Protein AF-S9QVI1-F1 (afdb_monomer)

Mean predicted aligned error: 8.98 Å

Solvent-accessible surface area (backbone atoms only — not comparable to full-atom values): 8910 Å² total; per-residue (Å²): 138,88,84,84,90,80,91,79,81,85,82,78,82,82,75,71,79,77,75,75,72,76,82,78,54,57,78,41,83,41,67,63,40,78,37,83,67,80,84,70,48,71,49,82,66,43,81,79,41,72,49,72,62,84,56,32,39,39,33,35,34,37,34,71,12,82,80,53,85,64,50,74,44,40,35,28,55,82,58,68,48,99,56,87,64,29,34,34,63,33,38,75,29,24,40,48,86,84,41,82,39,82,44,81,45,58,40,36,41,38,29,57,41,54,70,58,52,52,52,48,30,66,75,69,72,46,91,65,54,54,38,39,40,34,39,76,92,50,89,60,66,46,81,48,67,84

Organism: Cystobacter fuscus (strain ATCC 25194 / DSM 2262 / NBRC 100088 / M29) (NCBI:txid1242864)

Radius of gyration: 24.73 Å; Cα contacts (8 Å, |Δi|>4): 280; chains: 1; bounding box: 33×88×66 Å

Secondary structure (DSSP, 8-state):
--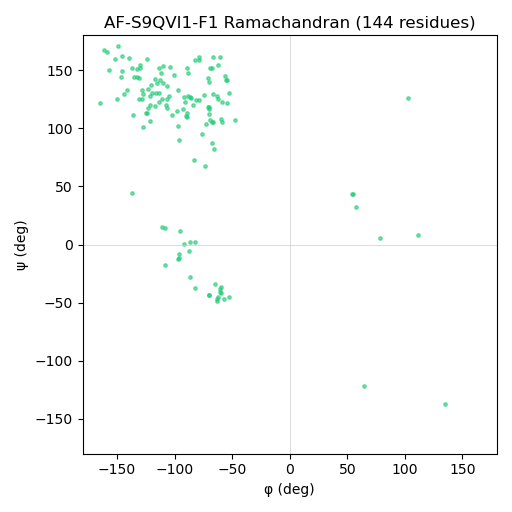-----------------PPP--PPEEEEPEEE-SS--S-B---EEEEEEEETTEEEEEEEEEE-SS--EEEEEE-S--BSSSSEEEEEEEEEE-TT----EEEEEEEEEE-HHHHHHHHHHHT-S--EEEEEETTSS-EEEEE-

Sequence (146 aa):
MSRLIVFAVVLMCLGGCGVQPPDRRPERVVSLTIEQTPTGARDSVSIEGVSISGDELVLDLSHGGGCAEHTFGLSWDGSFAESNPVQARLILLHESYDDMCLALLHEELHVDLTPMKESWREQYRREHGIIELRFADSTATARYEF

Nearest PDB structures (foldseek):
  3qwn-assembly16_G  TM=6.279E-01  e=2.600E-05  Bacteroides caccae ATCC 43185
  3qwn-assembly10_J  TM=6.224E-01  e=3.109E-05  Bacteroides caccae ATCC 43185
  7qfa-assembly1_A  TM=5.775E-01  e=2.427E+00  Homo sapiens
  7qfa-assembly2_B  TM=5.880E-01  e=3.909E+00  Homo sapiens
  4eib-assembly1_B  TM=3.707E-01  e=3.683E+00  Rhizopus arrhizus

Structure (mmCIF, N/CA/C/O backbone):
data_AF-S9QVI1-F1
#
_entry.id   AF-S9QVI1-F1
#
loop_
_atom_site.group_PDB
_atom_site.id
_atom_site.type_symbol
_atom_site.label_atom_id
_atom_site.label_alt_id
_atom_site.label_comp_id
_atom_site.label_asym_id
_atom_site.label_entity_id
_atom_site.label_seq_id
_atom_site.pdbx_PDB_ins_code
_atom_site.Cartn_x
_atom_site.Cartn_y
_atom_site.Cartn_z
_atom_site.occupancy
_atom_site.B_iso_or_equiv
_atom_site.auth_seq_id
_atom_site.auth_comp_id
_atom_site.auth_asym_id
_atom_site.auth_atom_id
_atom_site.pdbx_PDB_model_num
ATOM 1 N N . MET A 1 1 ? -5.381 -75.891 -42.318 1.00 47.12 1 MET A N 1
ATOM 2 C CA . MET A 1 1 ? -4.045 -75.273 -42.463 1.00 47.12 1 MET A CA 1
ATOM 3 C C . MET A 1 1 ? -4.225 -73.799 -42.781 1.00 47.12 1 MET A C 1
ATOM 5 O O . MET A 1 1 ? -5.129 -73.472 -43.531 1.00 47.12 1 MET A O 1
ATOM 9 N N . SER A 1 2 ? -3.323 -72.974 -42.254 1.00 43.56 2 SER A N 1
ATOM 10 C CA . SER A 1 2 ? -3.109 -71.548 -42.533 1.00 43.56 2 SER A CA 1
ATOM 11 C C . SER A 1 2 ? -3.633 -70.548 -41.498 1.00 43.56 2 SER A C 1
ATOM 13 O O . SER A 1 2 ? -4.777 -70.571 -41.063 1.00 43.56 2 SER A O 1
ATOM 15 N N . ARG A 1 3 ? -2.672 -69.721 -41.094 1.00 55.34 3 ARG A N 1
ATOM 16 C CA . ARG A 1 3 ? -2.621 -68.718 -40.033 1.00 55.34 3 ARG A CA 1
ATOM 17 C C . ARG A 1 3 ? -3.256 -67.410 -40.510 1.00 55.34 3 ARG A C 1
ATOM 19 O O . ARG A 1 3 ? -3.162 -67.130 -41.698 1.00 55.34 3 ARG A O 1
ATOM 26 N N . LEU A 1 4 ? -3.691 -66.550 -39.587 1.00 48.19 4 LEU A N 1
ATOM 27 C CA . LEU A 1 4 ? -3.225 -65.156 -39.566 1.00 48.19 4 LEU A CA 1
ATOM 28 C C . LEU A 1 4 ? -3.565 -64.484 -38.227 1.00 48.19 4 LEU A C 1
ATOM 30 O O . LEU A 1 4 ? -4.721 -64.410 -37.825 1.00 48.19 4 LEU A O 1
ATOM 34 N N . ILE A 1 5 ? -2.524 -64.011 -37.548 1.00 58.16 5 ILE A N 1
ATOM 35 C CA . ILE A 1 5 ? -2.584 -63.111 -36.396 1.00 58.16 5 ILE A CA 1
ATOM 36 C C . ILE A 1 5 ? -2.619 -61.693 -36.971 1.00 58.16 5 ILE A C 1
ATOM 38 O O . ILE A 1 5 ? -1.741 -61.350 -37.760 1.00 58.16 5 ILE A O 1
ATOM 42 N N . VAL A 1 6 ? -3.593 -60.874 -36.573 1.00 52.66 6 VAL A N 1
ATOM 43 C CA . VAL A 1 6 ? -3.594 -59.430 -36.849 1.00 52.66 6 VAL A CA 1
ATOM 44 C C . VAL A 1 6 ? -3.647 -58.697 -35.514 1.00 52.66 6 VAL A C 1
ATOM 46 O O . VAL A 1 6 ? -4.665 -58.686 -34.830 1.00 52.66 6 VAL A O 1
ATOM 49 N N . PHE A 1 7 ? -2.505 -58.120 -35.143 1.00 52.44 7 PHE A N 1
ATOM 50 C CA . PHE A 1 7 ? -2.389 -57.092 -34.116 1.00 52.44 7 PHE A CA 1
ATOM 51 C C . PHE A 1 7 ? -3.026 -55.809 -34.659 1.00 52.44 7 PHE A C 1
ATOM 53 O O . PHE A 1 7 ? -2.531 -55.250 -35.636 1.00 52.44 7 PHE A O 1
ATOM 60 N N . ALA A 1 8 ? -4.102 -55.337 -34.032 1.00 54.97 8 ALA A N 1
ATOM 61 C CA . ALA A 1 8 ? -4.624 -53.996 -34.260 1.00 54.97 8 ALA A CA 1
ATOM 62 C C . ALA A 1 8 ? -4.294 -53.133 -33.039 1.00 54.97 8 ALA A C 1
ATOM 64 O O . ALA A 1 8 ? -4.675 -53.430 -31.908 1.00 54.97 8 ALA A O 1
ATOM 65 N N . VAL A 1 9 ? -3.495 -52.109 -33.313 1.00 54.78 9 VAL A N 1
ATOM 66 C CA . VAL A 1 9 ? -2.869 -51.171 -32.387 1.00 54.78 9 VAL A CA 1
ATOM 67 C C . VAL A 1 9 ? -3.922 -50.297 -31.705 1.00 54.78 9 VAL A C 1
ATOM 69 O O . VAL A 1 9 ? -4.756 -49.679 -32.360 1.00 54.78 9 VAL A O 1
ATOM 72 N N . VAL A 1 10 ? -3.839 -50.223 -30.376 1.00 55.59 10 VAL A N 1
ATOM 73 C CA . VAL A 1 10 ? -4.520 -49.228 -29.543 1.00 55.59 10 VAL A CA 1
ATOM 74 C C . VAL A 1 10 ? -3.876 -47.868 -29.816 1.00 55.59 10 VAL A C 1
ATOM 76 O O . VAL A 1 10 ? -2.746 -47.627 -29.397 1.00 55.59 10 VAL A O 1
ATOM 79 N N . LEU A 1 11 ? -4.577 -46.982 -30.526 1.00 55.88 11 LEU A N 1
ATOM 80 C CA . LEU A 1 11 ? -4.185 -45.579 -30.668 1.00 55.88 11 LEU A CA 1
ATOM 81 C C . LEU A 1 11 ? -4.958 -44.753 -29.634 1.00 55.88 11 LEU A C 1
ATOM 83 O O . LEU A 1 11 ? -6.079 -44.303 -29.861 1.00 55.88 11 LEU A O 1
ATOM 87 N N . MET A 1 12 ? -4.355 -44.625 -28.455 1.00 53.38 12 MET A N 1
ATOM 88 C CA . MET A 1 12 ? -4.809 -43.772 -27.363 1.00 53.38 12 MET A CA 1
ATOM 89 C C . MET A 1 12 ? -4.532 -42.313 -27.753 1.00 53.38 12 MET A C 1
ATOM 91 O O . MET A 1 12 ? -3.387 -41.868 -27.732 1.00 53.38 12 MET A O 1
ATOM 95 N N . CYS A 1 13 ? -5.568 -41.572 -28.149 1.00 50.62 13 CYS A N 1
ATOM 96 C CA . CYS A 1 13 ? -5.483 -40.126 -28.348 1.00 50.62 13 CYS A CA 1
ATOM 97 C C . CYS A 1 13 ? -5.267 -39.436 -26.991 1.00 50.62 13 CYS A C 1
ATOM 99 O O . CYS A 1 13 ? -6.220 -39.029 -26.330 1.00 50.62 13 CYS A O 1
ATOM 101 N N . LEU A 1 14 ? -4.006 -39.304 -26.574 1.00 55.56 14 LEU A N 1
ATOM 102 C CA . LEU A 1 14 ? -3.567 -38.431 -25.483 1.00 55.56 14 LEU A CA 1
ATOM 103 C C . LEU A 1 14 ? -3.610 -36.969 -25.957 1.00 55.56 14 LEU A C 1
ATOM 105 O O . LEU A 1 14 ? -2.585 -36.321 -26.146 1.00 55.56 14 LEU A O 1
ATOM 109 N N . GLY A 1 15 ? -4.814 -36.456 -26.200 1.00 56.25 15 GLY A N 1
ATOM 110 C CA . GLY A 1 15 ? -5.053 -35.033 -26.422 1.00 56.25 15 GLY A CA 1
ATOM 111 C C . GLY A 1 15 ? -5.170 -34.312 -25.084 1.00 56.25 15 GLY A C 1
ATOM 112 O O . GLY A 1 15 ? -6.269 -33.955 -24.677 1.00 56.25 15 GLY A O 1
ATOM 113 N N . GLY A 1 16 ? -4.056 -34.142 -24.373 1.00 57.16 16 GLY A N 1
ATOM 114 C CA . GLY A 1 16 ? -4.007 -33.222 -23.243 1.00 57.16 16 GLY A CA 1
ATOM 115 C C . GLY A 1 16 ? -4.077 -31.791 -23.768 1.00 57.16 16 GLY A C 1
ATOM 116 O O . GLY A 1 16 ? -3.138 -31.335 -24.417 1.00 57.16 16 GLY A O 1
ATOM 117 N N . CYS A 1 17 ? -5.170 -31.074 -23.500 1.00 59.09 17 CYS A N 1
ATOM 118 C CA . CYS A 1 17 ? -5.138 -29.615 -23.531 1.00 59.09 17 CYS A CA 1
ATOM 119 C C . CYS A 1 17 ? -4.105 -29.187 -22.487 1.00 59.09 17 CYS A C 1
ATOM 121 O O . CYS A 1 17 ? -4.330 -29.370 -21.291 1.00 59.09 17 CYS A O 1
ATOM 123 N N . GLY A 1 18 ? -2.950 -28.693 -22.932 1.00 57.06 18 GLY A N 1
ATOM 124 C CA . GLY A 1 18 ? -1.979 -28.079 -22.039 1.00 57.06 18 GLY A CA 1
ATOM 125 C C . GLY A 1 18 ? -2.658 -26.912 -21.336 1.00 57.06 18 GLY A C 1
ATOM 126 O O . GLY A 1 18 ? -2.928 -25.890 -21.958 1.00 57.06 18 GLY A O 1
ATOM 127 N N . VAL A 1 19 ? -2.985 -27.084 -20.058 1.00 59.56 19 VAL A N 1
ATOM 128 C CA . VAL A 1 19 ? -3.303 -25.962 -19.183 1.00 59.56 19 VAL A CA 1
ATOM 129 C C . VAL A 1 19 ? -1.994 -25.199 -19.054 1.00 59.56 19 VAL A C 1
ATOM 131 O O . VAL A 1 19 ? -1.053 -25.690 -18.429 1.00 59.56 19 VAL A O 1
ATOM 134 N N . GLN A 1 20 ? -1.898 -24.053 -19.728 1.00 57.75 20 GLN A N 1
ATOM 135 C CA . GLN A 1 20 ? -0.802 -23.118 -19.514 1.00 57.75 20 GLN A CA 1
ATOM 136 C C . GLN A 1 20 ? -0.793 -22.815 -18.004 1.00 57.75 20 GLN A C 1
ATOM 138 O O . GLN A 1 20 ? -1.842 -22.426 -17.480 1.00 57.75 20 GLN A O 1
ATOM 143 N N . PRO A 1 21 ? 0.308 -23.062 -17.272 1.00 57.88 21 PRO A N 1
ATOM 144 C CA . PRO A 1 21 ? 0.385 -22.646 -15.878 1.00 57.88 21 PRO A CA 1
ATOM 145 C C . PRO A 1 21 ? 0.098 -21.138 -15.812 1.00 57.88 21 PRO A C 1
ATOM 147 O O . PRO A 1 21 ? 0.506 -20.429 -16.738 1.00 57.88 21 PRO A O 1
ATOM 150 N N . PRO A 1 22 ? -0.628 -20.651 -14.786 1.00 59.38 22 PRO A N 1
ATOM 151 C CA . PRO A 1 22 ? -0.855 -19.222 -14.638 1.00 59.38 22 PRO A CA 1
ATOM 152 C C . PRO A 1 22 ? 0.501 -18.522 -14.686 1.00 59.38 22 PRO A C 1
ATOM 154 O O . PRO A 1 22 ? 1.456 -18.976 -14.048 1.00 59.38 22 PRO A O 1
ATOM 157 N N . ASP A 1 23 ? 0.573 -17.489 -15.519 1.00 60.97 23 ASP A N 1
ATOM 158 C CA . ASP A 1 23 ? 1.717 -16.599 -15.650 1.00 60.97 23 ASP A CA 1
ATOM 159 C C . ASP A 1 23 ? 2.154 -16.172 -14.243 1.00 60.97 23 ASP A C 1
ATOM 161 O O . ASP A 1 23 ? 1.401 -15.500 -13.534 1.00 60.97 23 ASP A O 1
ATOM 165 N N . ARG A 1 24 ? 3.291 -16.694 -13.768 1.00 61.41 24 ARG A N 1
ATOM 166 C CA . ARG A 1 24 ? 3.747 -16.434 -12.400 1.00 61.41 24 ARG A CA 1
ATOM 167 C C . ARG A 1 24 ? 4.324 -15.028 -12.383 1.00 61.41 24 ARG A C 1
ATOM 169 O O . ARG A 1 24 ? 5.493 -14.849 -12.721 1.00 61.41 24 ARG A O 1
ATOM 176 N N . ARG A 1 25 ? 3.495 -14.054 -12.004 1.00 76.00 25 ARG A N 1
ATOM 177 C CA . ARG A 1 25 ? 3.953 -12.702 -11.673 1.00 76.00 25 ARG A CA 1
ATOM 178 C C . ARG A 1 25 ? 5.013 -12.806 -10.575 1.00 76.00 25 ARG A C 1
ATOM 180 O O . ARG A 1 25 ? 4.877 -13.676 -9.708 1.00 76.00 25 ARG A O 1
ATOM 187 N N . PRO A 1 26 ? 6.078 -11.994 -10.608 1.00 82.19 26 PRO A N 1
ATOM 188 C CA . PRO A 1 26 ? 7.034 -11.988 -9.521 1.00 82.19 26 PRO A CA 1
ATOM 189 C C . PRO A 1 26 ? 6.317 -11.541 -8.242 1.00 82.19 26 PRO A C 1
ATOM 191 O O . PRO A 1 26 ? 5.656 -10.5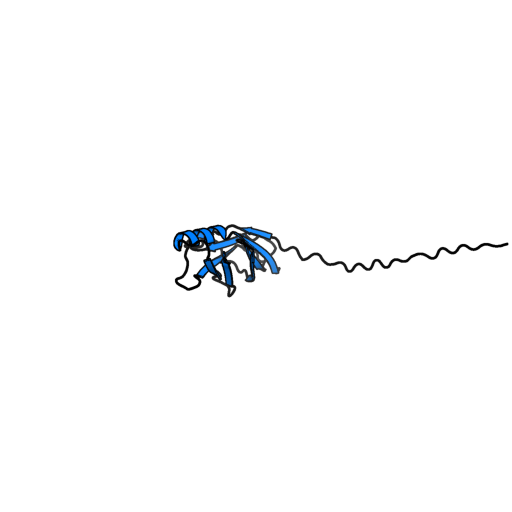05 -8.204 1.00 82.19 26 PRO A O 1
ATOM 194 N N . GLU A 1 27 ? 6.419 -12.377 -7.214 1.00 87.88 27 GLU A N 1
ATOM 195 C CA . GLU A 1 27 ? 5.889 -12.107 -5.883 1.00 87.88 27 GLU A CA 1
ATOM 196 C C . GLU A 1 27 ? 6.929 -11.307 -5.096 1.00 87.88 27 GLU A C 1
ATOM 198 O O . GLU A 1 27 ? 8.091 -11.720 -4.984 1.00 87.88 27 GLU A O 1
ATOM 203 N N . ARG A 1 28 ? 6.530 -10.157 -4.551 1.00 89.81 28 ARG A N 1
ATOM 204 C CA . ARG A 1 28 ? 7.398 -9.282 -3.762 1.00 89.81 28 ARG A CA 1
ATOM 205 C C . ARG A 1 28 ? 6.809 -9.048 -2.385 1.00 89.81 28 ARG A C 1
ATOM 207 O O . ARG A 1 28 ? 5.762 -8.429 -2.240 1.00 89.81 28 ARG A O 1
ATOM 214 N N . VAL A 1 29 ? 7.534 -9.481 -1.361 1.00 89.88 29 VAL A N 1
ATOM 215 C CA . VAL A 1 29 ? 7.198 -9.205 0.038 1.00 89.88 29 VAL A CA 1
ATOM 216 C C . VAL A 1 29 ? 7.902 -7.926 0.470 1.00 89.88 29 VAL A C 1
ATOM 218 O O . VAL A 1 29 ? 9.130 -7.841 0.407 1.00 89.88 29 VAL A O 1
ATOM 221 N N . VAL A 1 30 ? 7.138 -6.936 0.928 1.00 89.81 30 VAL A N 1
ATOM 222 C CA . VAL A 1 30 ? 7.672 -5.682 1.469 1.00 89.81 30 VAL A CA 1
ATOM 223 C C . VAL A 1 30 ? 7.042 -5.360 2.815 1.00 89.81 30 VAL A C 1
ATOM 225 O O . VAL A 1 30 ? 5.930 -5.768 3.137 1.00 89.81 30 VAL A O 1
ATOM 228 N N . SER A 1 31 ? 7.766 -4.602 3.628 1.00 85.06 31 SER A N 1
ATOM 229 C CA . SER A 1 31 ? 7.250 -4.112 4.901 1.00 85.06 31 SER A CA 1
ATOM 230 C C . SER A 1 31 ? 6.518 -2.784 4.731 1.00 85.06 31 SER A C 1
ATOM 232 O O . SER A 1 31 ? 6.898 -1.952 3.906 1.00 85.06 31 SER A O 1
ATOM 234 N N . LEU A 1 32 ? 5.489 -2.574 5.554 1.00 90.56 32 LEU A N 1
ATOM 235 C CA . LEU A 1 32 ? 4.837 -1.279 5.695 1.00 90.56 32 LEU A CA 1
ATOM 236 C C . LEU A 1 32 ? 5.777 -0.310 6.421 1.00 90.56 32 LEU A C 1
ATOM 238 O O . LEU A 1 32 ? 6.127 -0.522 7.583 1.00 90.56 32 LEU A O 1
ATOM 242 N N . THR A 1 33 ? 6.156 0.774 5.754 1.00 92.25 33 THR A N 1
ATOM 243 C CA . THR A 1 33 ? 6.996 1.820 6.340 1.00 92.25 33 THR A CA 1
ATOM 244 C C . THR A 1 33 ? 6.127 2.911 6.962 1.00 92.25 33 THR A C 1
ATOM 246 O O . THR A 1 33 ? 5.258 3.474 6.295 1.00 92.25 33 THR A O 1
ATOM 249 N N . ILE A 1 34 ? 6.375 3.238 8.235 1.00 90.94 34 ILE A N 1
ATOM 250 C CA . ILE A 1 34 ? 5.643 4.285 8.960 1.00 90.94 34 ILE A CA 1
ATOM 251 C C . ILE A 1 34 ? 6.448 5.590 8.928 1.00 90.94 34 ILE A C 1
ATOM 253 O O . ILE A 1 34 ? 7.407 5.747 9.682 1.00 90.94 34 ILE A O 1
ATOM 257 N N . GLU A 1 35 ? 6.066 6.528 8.060 1.00 90.19 35 GLU A N 1
ATOM 258 C CA . GLU A 1 35 ? 6.771 7.796 7.831 1.00 90.19 35 GLU A CA 1
ATOM 259 C C . GLU A 1 35 ? 5.787 8.942 7.560 1.00 90.19 35 GLU A C 1
ATOM 261 O O . GLU A 1 35 ? 4.937 8.846 6.680 1.00 90.19 35 GLU A O 1
ATOM 266 N N . GLN A 1 36 ? 5.935 10.071 8.266 1.00 82.56 36 GLN A N 1
ATOM 267 C CA . GLN A 1 36 ? 5.076 11.250 8.058 1.00 82.56 36 GLN A CA 1
ATOM 268 C C . GLN A 1 36 ? 5.252 11.879 6.668 1.00 82.56 36 GLN A C 1
ATOM 270 O O . GLN A 1 36 ? 4.305 12.413 6.093 1.00 82.56 36 GLN A O 1
ATOM 275 N N . THR A 1 37 ? 6.475 11.818 6.143 1.00 85.50 37 THR A N 1
ATOM 276 C CA . THR A 1 37 ? 6.822 12.280 4.802 1.00 85.50 37 THR A CA 1
ATOM 277 C C . THR A 1 37 ? 7.468 11.108 4.076 1.00 85.50 37 THR A C 1
ATOM 279 O O . THR A 1 37 ? 8.568 10.724 4.470 1.00 85.50 37 THR A O 1
ATOM 282 N N . PRO A 1 38 ? 6.835 10.553 3.031 1.00 84.06 38 PRO A N 1
ATOM 283 C CA . PRO A 1 38 ? 7.432 9.469 2.267 1.00 84.06 38 PRO A CA 1
ATOM 284 C C . PRO A 1 38 ? 8.715 9.950 1.597 1.00 84.06 38 PRO A C 1
ATOM 286 O O . PRO A 1 38 ? 8.713 10.975 0.911 1.00 84.06 38 PRO A O 1
ATOM 289 N N . THR A 1 39 ? 9.799 9.210 1.796 1.00 83.94 39 THR A N 1
ATOM 290 C CA . THR A 1 39 ? 11.119 9.546 1.241 1.00 83.94 39 THR A CA 1
ATOM 291 C C . THR A 1 39 ? 11.451 8.811 -0.061 1.00 83.94 39 THR A C 1
ATOM 293 O O . THR A 1 39 ? 12.399 9.190 -0.745 1.00 83.94 39 THR A O 1
ATOM 296 N N . GLY A 1 40 ? 10.672 7.787 -0.426 1.00 84.94 40 GLY A N 1
ATOM 297 C CA . GLY A 1 40 ? 10.877 6.999 -1.643 1.00 84.94 40 GLY A CA 1
ATOM 298 C C . GLY A 1 40 ? 10.369 7.670 -2.921 1.00 84.94 40 GLY A C 1
ATOM 299 O O . GLY A 1 40 ? 9.523 8.569 -2.885 1.00 84.94 40 GLY A O 1
ATOM 300 N N . ALA A 1 41 ? 10.873 7.191 -4.059 1.00 91.69 41 ALA A N 1
ATOM 301 C CA . ALA A 1 41 ? 10.413 7.617 -5.373 1.00 91.69 41 ALA A CA 1
ATOM 302 C C . ALA A 1 41 ? 8.972 7.180 -5.662 1.00 91.69 41 ALA A C 1
ATOM 304 O O . ALA A 1 41 ? 8.397 6.311 -4.996 1.00 91.69 41 ALA A O 1
ATOM 305 N N . ARG A 1 42 ? 8.372 7.851 -6.646 1.00 93.06 42 ARG A N 1
ATOM 306 C CA . ARG A 1 42 ? 6.957 7.722 -7.017 1.00 93.06 42 ARG A CA 1
ATOM 307 C C . ARG A 1 42 ? 6.799 7.662 -8.531 1.00 93.06 42 ARG A C 1
ATOM 309 O O . ARG A 1 42 ? 5.954 8.355 -9.101 1.00 93.06 42 ARG A O 1
ATOM 316 N N . ASP A 1 43 ? 7.656 6.882 -9.173 1.00 95.75 43 ASP A N 1
ATOM 317 C CA . ASP A 1 43 ? 7.572 6.647 -10.606 1.00 95.75 43 ASP A CA 1
ATOM 318 C C . ASP A 1 43 ? 6.252 5.963 -10.956 1.00 95.75 43 ASP A C 1
ATOM 320 O O . ASP A 1 43 ? 5.641 5.278 -10.133 1.00 95.75 43 ASP A O 1
ATOM 324 N N . SER A 1 44 ? 5.792 6.142 -12.194 1.00 94.81 44 SER A N 1
ATOM 325 C CA . SER A 1 44 ? 4.470 5.671 -12.605 1.00 94.81 44 SER A CA 1
ATOM 326 C C . SER A 1 44 ? 4.316 4.158 -12.418 1.00 94.81 44 SER A C 1
ATOM 328 O O . SER A 1 44 ? 5.072 3.361 -12.970 1.00 94.81 44 SER A O 1
ATOM 330 N N . VAL A 1 45 ? 3.302 3.784 -11.644 1.00 96.38 45 VAL A N 1
ATOM 331 C CA . VAL A 1 45 ? 2.843 2.416 -11.402 1.00 96.38 45 VAL A CA 1
ATOM 332 C C . VAL A 1 45 ? 1.329 2.465 -11.216 1.00 96.38 45 VAL A C 1
ATOM 334 O O . VAL A 1 45 ? 0.797 3.429 -10.659 1.00 96.38 45 VAL A O 1
ATOM 337 N N . SER A 1 46 ? 0.629 1.447 -11.701 1.00 96.81 46 SER A N 1
ATOM 338 C CA . SER A 1 46 ? -0.821 1.317 -11.567 1.00 96.81 46 SER A CA 1
ATOM 339 C C . SER A 1 46 ? -1.160 0.184 -10.609 1.00 96.81 46 SER A C 1
ATOM 341 O O . SER A 1 46 ? -0.527 -0.867 -10.638 1.00 96.81 46 SER A O 1
ATOM 343 N N . ILE A 1 47 ? -2.164 0.403 -9.759 1.00 97.56 47 ILE A N 1
ATOM 344 C CA . ILE A 1 47 ? -2.773 -0.654 -8.945 1.00 97.56 47 ILE A CA 1
ATOM 345 C C . ILE A 1 47 ? -3.928 -1.232 -9.760 1.00 97.56 47 ILE A C 1
ATOM 347 O O . ILE A 1 47 ? -4.939 -0.557 -9.955 1.00 97.56 47 ILE A O 1
ATOM 351 N N . GLU A 1 48 ? -3.773 -2.467 -10.218 1.00 97.50 48 GLU A N 1
ATOM 352 C CA . GLU A 1 48 ? -4.771 -3.207 -10.998 1.00 97.50 48 GLU A CA 1
ATOM 353 C C . GLU A 1 48 ? -5.766 -3.948 -10.100 1.00 97.50 48 GLU A C 1
ATOM 355 O O . GLU A 1 48 ? -6.918 -4.177 -10.470 1.00 97.50 48 GLU A O 1
ATOM 360 N N . GLY A 1 49 ? -5.324 -4.315 -8.899 1.00 97.06 49 GLY A N 1
ATOM 361 C CA . GLY A 1 49 ? -6.078 -5.134 -7.967 1.00 97.06 49 GLY A CA 1
ATOM 362 C C . GLY A 1 49 ? -5.610 -4.922 -6.539 1.00 97.06 49 GLY A C 1
ATOM 363 O O . GLY A 1 49 ? -4.455 -4.589 -6.275 1.00 97.06 49 GLY A O 1
ATOM 364 N N . VAL A 1 50 ? -6.543 -5.084 -5.608 1.00 98.12 50 VAL A N 1
ATOM 365 C CA . VAL A 1 50 ? -6.263 -5.040 -4.179 1.00 98.12 50 VAL A CA 1
ATOM 366 C C . VAL A 1 50 ? -7.101 -6.086 -3.468 1.00 98.12 50 VAL A C 1
ATOM 368 O O . VAL A 1 50 ? -8.309 -6.194 -3.691 1.00 98.12 50 VAL A O 1
ATOM 371 N N . SER A 1 51 ? -6.465 -6.855 -2.595 1.00 98.00 51 SER A N 1
ATOM 372 C CA . SER A 1 51 ? -7.142 -7.819 -1.738 1.00 98.00 51 SER A CA 1
ATOM 373 C C . SER A 1 51 ? -6.450 -7.921 -0.384 1.00 98.00 51 SER A C 1
ATOM 375 O O . SER A 1 51 ? -5.323 -7.463 -0.213 1.00 98.00 51 SER A O 1
ATOM 377 N N . ILE A 1 52 ? -7.155 -8.471 0.601 1.00 98.44 52 ILE A N 1
ATOM 378 C CA . ILE A 1 52 ? -6.619 -8.711 1.941 1.00 98.44 52 ILE A CA 1
ATOM 379 C C . ILE A 1 52 ? -6.891 -10.166 2.308 1.00 98.44 52 ILE A C 1
ATOM 381 O O . ILE A 1 52 ? -8.016 -10.647 2.152 1.00 98.44 52 ILE A O 1
ATOM 385 N N . SER A 1 53 ? -5.867 -10.845 2.819 1.00 96.31 53 SER A N 1
ATOM 386 C CA . SER A 1 53 ? -5.943 -12.204 3.348 1.00 96.31 53 SER A CA 1
ATOM 387 C C . SER A 1 53 ? -5.359 -12.233 4.759 1.00 96.31 53 SER A C 1
ATOM 389 O O . SER A 1 53 ? -4.145 -12.233 4.951 1.00 96.31 53 SER A O 1
ATOM 391 N N . GLY A 1 54 ? -6.230 -12.243 5.772 1.00 97.38 54 GLY A N 1
ATOM 392 C CA . GLY A 1 54 ? -5.806 -12.090 7.165 1.00 97.38 54 GLY A CA 1
ATOM 393 C C . GLY A 1 54 ? -5.196 -10.708 7.400 1.00 97.38 54 GLY A C 1
ATOM 394 O O . GLY A 1 54 ? -5.853 -9.703 7.148 1.00 97.38 54 GLY A O 1
ATOM 395 N N . ASP A 1 55 ? -3.944 -10.676 7.853 1.00 98.06 55 ASP A N 1
ATOM 396 C CA . ASP A 1 55 ? -3.185 -9.440 8.077 1.00 98.06 55 ASP A CA 1
ATOM 397 C C . ASP A 1 55 ? -2.289 -9.071 6.882 1.00 98.06 55 ASP A C 1
ATOM 399 O O . ASP A 1 55 ? -1.429 -8.209 7.009 1.00 98.06 55 ASP A O 1
ATOM 403 N N . GLU A 1 56 ? -2.455 -9.715 5.726 1.00 98.19 56 GLU A N 1
ATOM 404 C CA . GLU A 1 56 ? -1.655 -9.437 4.533 1.00 98.19 56 GLU A CA 1
ATOM 405 C C . GLU A 1 56 ? -2.475 -8.679 3.484 1.00 98.19 56 GLU A C 1
ATOM 407 O O . GLU A 1 56 ? -3.546 -9.127 3.067 1.00 98.19 56 GLU A O 1
ATOM 412 N N . LEU A 1 57 ? -1.962 -7.526 3.052 1.00 98.44 57 LEU A N 1
ATOM 413 C CA . LEU A 1 57 ? -2.435 -6.782 1.889 1.00 98.44 57 LEU A CA 1
ATOM 414 C C . LEU A 1 57 ? -1.710 -7.286 0.645 1.00 98.44 57 LEU A C 1
ATOM 416 O O . LEU A 1 57 ? -0.483 -7.259 0.607 1.00 98.44 57 LEU A O 1
ATOM 420 N N . VAL A 1 58 ? -2.468 -7.645 -0.386 1.00 98.06 58 VAL A N 1
ATOM 421 C CA . VAL A 1 58 ? -1.936 -8.040 -1.692 1.00 98.06 58 VAL A CA 1
ATOM 422 C C . VAL A 1 58 ? -2.351 -7.003 -2.730 1.00 98.06 58 VAL A C 1
ATOM 424 O O . VAL A 1 58 ? -3.546 -6.728 -2.893 1.00 98.06 58 VAL A O 1
ATOM 427 N N . LEU A 1 59 ? -1.371 -6.413 -3.417 1.00 97.88 59 LEU A N 1
ATOM 428 C CA . LEU A 1 59 ? -1.578 -5.485 -4.529 1.00 97.88 59 LEU A CA 1
ATOM 429 C C . LEU A 1 59 ? -1.125 -6.124 -5.837 1.00 97.88 59 LEU A C 1
ATOM 431 O O . LEU A 1 59 ? 0.037 -6.494 -5.979 1.00 97.88 59 LEU A O 1
ATOM 435 N N . ASP A 1 60 ? -2.023 -6.161 -6.813 1.00 97.44 60 ASP A N 1
ATOM 436 C CA . ASP A 1 60 ? -1.665 -6.427 -8.200 1.00 97.44 60 ASP A CA 1
ATOM 437 C C . ASP A 1 60 ? -1.223 -5.113 -8.843 1.00 97.44 60 ASP A C 1
ATOM 439 O O . ASP A 1 60 ? -2.007 -4.161 -8.914 1.00 97.44 60 ASP A O 1
ATOM 443 N N . LEU A 1 61 ? 0.015 -5.053 -9.321 1.00 96.88 61 LEU A N 1
ATOM 444 C CA . LEU A 1 61 ? 0.597 -3.853 -9.908 1.00 96.88 61 LEU A CA 1
ATOM 445 C C . LEU A 1 61 ? 0.876 -4.042 -11.399 1.00 96.88 61 LEU A C 1
ATOM 447 O O . LEU A 1 61 ? 1.158 -5.153 -11.858 1.00 96.88 61 LEU A O 1
ATOM 451 N N . SER A 1 62 ? 0.845 -2.941 -12.149 1.00 96.62 62 SER A N 1
ATOM 452 C CA . SER A 1 62 ? 1.409 -2.869 -13.495 1.00 96.62 62 SER A CA 1
ATOM 453 C C . SER A 1 62 ? 2.302 -1.640 -13.665 1.00 96.62 62 SER A C 1
ATOM 455 O O . SER A 1 62 ? 2.028 -0.572 -13.110 1.00 96.62 62 SER A O 1
ATOM 457 N N . HIS A 1 63 ? 3.391 -1.779 -14.420 1.00 95.88 63 HIS A N 1
ATOM 458 C CA . HIS A 1 63 ? 4.298 -0.671 -14.724 1.00 95.88 63 HIS A CA 1
ATOM 459 C C . HIS A 1 63 ? 5.019 -0.868 -16.066 1.00 95.88 63 HIS A C 1
ATOM 461 O O . HIS A 1 63 ? 5.100 -1.978 -16.594 1.00 95.88 63 HIS A O 1
ATOM 467 N N . GLY A 1 64 ? 5.528 0.233 -16.628 1.00 96.12 64 GLY A N 1
ATOM 468 C CA . GLY A 1 64 ? 6.442 0.203 -17.774 1.00 96.12 64 GLY A CA 1
ATOM 469 C C . GLY A 1 64 ? 7.871 -0.149 -17.348 1.00 96.12 64 GLY A C 1
ATOM 470 O O . GLY A 1 64 ? 8.215 0.031 -16.180 1.00 96.12 64 GLY A O 1
ATOM 471 N N . GLY A 1 65 ? 8.695 -0.631 -18.279 1.00 95.06 65 GLY A N 1
ATOM 472 C CA . GLY A 1 65 ? 10.120 -0.903 -18.062 1.00 95.06 65 GLY A CA 1
ATOM 473 C C . GLY A 1 65 ? 10.551 -2.250 -18.639 1.00 95.06 65 GLY A C 1
ATOM 474 O O . GLY A 1 65 ? 10.156 -2.622 -19.752 1.00 95.06 65 GLY A O 1
ATOM 475 N N . GLY A 1 66 ? 11.367 -2.975 -17.875 1.00 93.56 66 GLY A N 1
ATOM 476 C CA . GLY A 1 66 ? 11.785 -4.360 -18.121 1.00 93.56 66 GLY A CA 1
ATOM 477 C C . GLY A 1 66 ? 13.252 -4.548 -18.491 1.00 93.56 66 GLY A C 1
ATOM 478 O O . GLY A 1 66 ? 13.656 -5.655 -18.848 1.00 93.56 66 GLY A O 1
ATOM 479 N N . CYS A 1 67 ? 14.048 -3.489 -18.401 1.00 95.19 67 CYS A N 1
ATOM 480 C CA . CYS A 1 67 ? 15.492 -3.521 -18.592 1.00 95.19 67 CYS A CA 1
ATOM 481 C C . CYS A 1 67 ? 16.269 -3.333 -17.282 1.00 95.19 67 CYS A C 1
ATOM 483 O O . CYS A 1 67 ? 17.445 -3.701 -17.231 1.00 95.19 67 CYS A O 1
ATOM 485 N N . ALA A 1 68 ? 15.624 -2.822 -16.232 1.00 94.25 68 ALA A N 1
ATOM 486 C CA . ALA A 1 68 ? 16.163 -2.729 -14.883 1.00 94.25 68 ALA A CA 1
ATOM 487 C C . ALA A 1 68 ? 15.254 -3.432 -13.862 1.00 94.25 68 ALA A C 1
ATOM 489 O O . ALA A 1 68 ? 14.070 -3.671 -14.100 1.00 94.25 68 ALA A O 1
ATOM 490 N N . GLU A 1 69 ? 15.819 -3.770 -12.703 1.00 93.62 69 GLU A N 1
ATOM 491 C CA . GLU A 1 69 ? 15.015 -4.183 -11.555 1.00 93.62 69 GLU A CA 1
ATOM 492 C C . GLU A 1 69 ? 14.424 -2.949 -10.879 1.00 93.62 69 GLU A C 1
ATOM 494 O O . GLU A 1 69 ? 15.156 -2.054 -10.465 1.00 93.62 69 GLU A O 1
ATOM 499 N N . HIS A 1 70 ? 13.102 -2.924 -10.743 1.00 95.00 70 HIS A N 1
ATOM 500 C CA . HIS A 1 70 ? 12.395 -1.858 -10.045 1.00 95.00 70 HIS A CA 1
ATOM 501 C C . HIS A 1 70 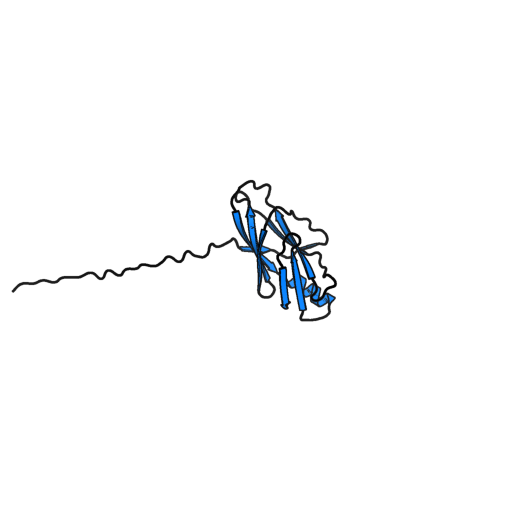? 12.259 -2.195 -8.556 1.00 95.00 70 HIS A C 1
ATOM 503 O O . HIS A 1 70 ? 12.200 -3.372 -8.174 1.00 95.00 70 HIS A O 1
ATOM 509 N N . THR A 1 71 ? 12.180 -1.167 -7.707 1.00 95.31 71 THR A N 1
ATOM 510 C CA . THR A 1 71 ? 11.891 -1.343 -6.274 1.00 95.31 71 THR A CA 1
ATOM 511 C C . THR A 1 71 ? 10.530 -0.778 -5.907 1.00 95.31 71 THR A C 1
ATOM 513 O O . THR A 1 71 ? 10.065 0.203 -6.484 1.00 95.31 71 THR A O 1
ATOM 516 N N . PHE A 1 72 ? 9.895 -1.426 -4.932 1.00 96.19 72 PHE A N 1
ATOM 517 C CA . PHE A 1 72 ? 8.547 -1.118 -4.476 1.00 96.19 72 PHE A CA 1
ATOM 518 C C . PHE A 1 72 ? 8.526 -0.976 -2.959 1.00 96.19 72 PHE A C 1
ATOM 520 O O . PHE A 1 72 ? 9.305 -1.615 -2.249 1.00 96.19 72 PHE A O 1
ATOM 527 N N . GLY A 1 73 ? 7.600 -0.169 -2.458 1.00 95.56 73 GLY A N 1
ATOM 528 C CA . GLY A 1 73 ? 7.343 -0.037 -1.032 1.00 95.56 73 GLY A CA 1
ATOM 529 C C . GLY A 1 73 ? 5.953 0.516 -0.769 1.00 95.56 73 GLY A C 1
ATOM 530 O O . GLY A 1 73 ? 5.303 1.053 -1.664 1.00 95.56 73 GLY A O 1
ATOM 531 N N . LEU A 1 74 ? 5.497 0.404 0.474 1.00 96.69 74 LEU A N 1
ATOM 532 C CA . LEU A 1 74 ? 4.233 0.982 0.901 1.00 96.69 74 LEU A CA 1
ATOM 533 C C . LEU A 1 74 ? 4.464 1.812 2.157 1.00 96.69 74 LEU A C 1
ATOM 535 O O . LEU A 1 74 ? 5.008 1.325 3.145 1.00 96.69 74 LEU A O 1
ATOM 539 N N . SER A 1 75 ? 4.057 3.074 2.100 1.00 96.75 75 SER A N 1
ATOM 540 C CA . SER A 1 75 ? 4.216 4.036 3.183 1.00 96.75 75 SER A CA 1
ATOM 541 C C . SER A 1 75 ? 2.862 4.426 3.769 1.00 96.75 75 SER A C 1
ATOM 543 O O . SER A 1 75 ? 1.873 4.587 3.050 1.00 96.75 75 SER A O 1
ATOM 545 N N . TRP A 1 76 ? 2.831 4.589 5.085 1.00 97.56 76 TRP A N 1
ATOM 546 C CA . TRP A 1 76 ? 1.712 5.111 5.858 1.00 97.56 76 TRP A CA 1
ATOM 547 C C . TRP A 1 76 ? 2.239 6.127 6.871 1.00 97.56 76 TRP A C 1
ATOM 549 O O . TRP A 1 76 ? 3.314 5.943 7.430 1.00 97.56 76 TRP A O 1
ATOM 559 N N . ASP A 1 77 ? 1.487 7.186 7.152 1.00 96.25 77 ASP A N 1
ATOM 560 C CA . ASP A 1 77 ? 1.917 8.24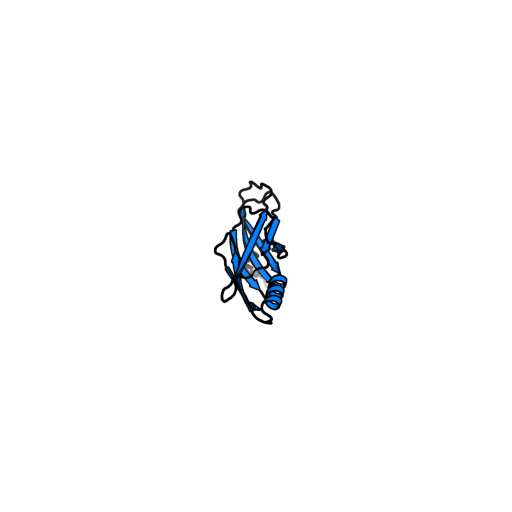4 8.075 1.00 96.25 77 ASP A CA 1
ATOM 561 C C . ASP A 1 77 ? 1.682 7.929 9.562 1.00 96.25 77 ASP A C 1
ATOM 563 O O . ASP A 1 77 ? 1.977 8.754 10.429 1.00 96.25 77 ASP A O 1
ATOM 567 N N . GLY A 1 78 ? 1.158 6.740 9.868 1.00 96.75 78 GLY A N 1
ATOM 568 C CA . GLY A 1 78 ? 0.835 6.323 11.231 1.00 96.75 78 GLY A CA 1
ATOM 569 C C . GLY A 1 78 ? -0.476 6.905 11.765 1.00 96.75 78 GLY A C 1
ATOM 570 O O . GLY A 1 78 ? -0.781 6.722 12.941 1.00 96.75 78 GLY A O 1
ATOM 571 N N . SER A 1 79 ? -1.249 7.617 10.939 1.00 96.88 79 SER A N 1
ATOM 572 C CA . SER A 1 79 ? -2.478 8.286 11.358 1.00 96.88 79 SER A CA 1
ATOM 573 C C . SER A 1 79 ? -3.746 7.644 10.788 1.00 96.88 79 SER A C 1
ATOM 575 O O . SER A 1 79 ? -3.756 7.041 9.710 1.00 96.88 79 SER A O 1
ATOM 577 N N . PHE A 1 80 ? -4.845 7.817 11.525 1.00 98.25 80 PHE A N 1
ATOM 578 C CA . PHE A 1 80 ? -6.191 7.459 11.094 1.00 98.25 80 PHE A CA 1
ATOM 579 C C . PHE A 1 80 ? -7.055 8.716 10.996 1.00 98.25 80 PHE A C 1
ATOM 581 O O . PHE A 1 80 ? -7.122 9.510 11.936 1.00 98.25 80 PHE A O 1
ATOM 588 N N . ALA A 1 81 ? -7.746 8.893 9.872 1.00 97.06 81 ALA A N 1
ATOM 589 C CA . ALA A 1 81 ? -8.644 10.023 9.676 1.00 97.06 81 ALA A CA 1
ATOM 590 C C . ALA A 1 81 ? -9.908 9.893 10.539 1.00 97.06 81 ALA A C 1
ATOM 592 O O . ALA A 1 81 ? -10.478 8.803 10.664 1.00 97.06 81 ALA A O 1
ATOM 593 N N . GLU A 1 82 ? -10.398 11.027 11.050 1.00 94.38 82 GLU A N 1
ATOM 594 C CA . GLU A 1 82 ? -11.633 11.138 11.837 1.00 94.38 82 GLU A CA 1
ATOM 595 C C . GLU A 1 82 ? -12.878 10.811 10.989 1.00 94.38 82 GLU A C 1
ATOM 597 O O . GLU A 1 82 ? -13.559 11.676 10.443 1.00 94.38 82 GLU A O 1
ATOM 602 N N . SER A 1 83 ? -13.162 9.519 10.844 1.00 95.81 83 SER A N 1
ATOM 603 C CA . SER A 1 83 ? -14.263 8.963 10.056 1.00 95.81 83 SER A CA 1
ATOM 604 C C . SER A 1 83 ? -14.755 7.651 10.676 1.00 95.81 83 SER A C 1
ATOM 606 O O . SER A 1 83 ? -14.162 7.148 11.631 1.00 95.81 83 SER A O 1
ATOM 608 N N . ASN A 1 84 ? -15.872 7.110 10.179 1.00 93.44 84 ASN A N 1
ATOM 609 C CA . ASN A 1 84 ? -16.414 5.837 10.652 1.00 93.44 84 ASN A CA 1
ATOM 610 C C . ASN A 1 84 ? -16.873 4.955 9.471 1.00 93.44 84 ASN A C 1
ATOM 612 O O . ASN A 1 84 ? -17.876 5.300 8.840 1.00 93.44 84 ASN A O 1
ATOM 616 N N . PRO A 1 85 ? -1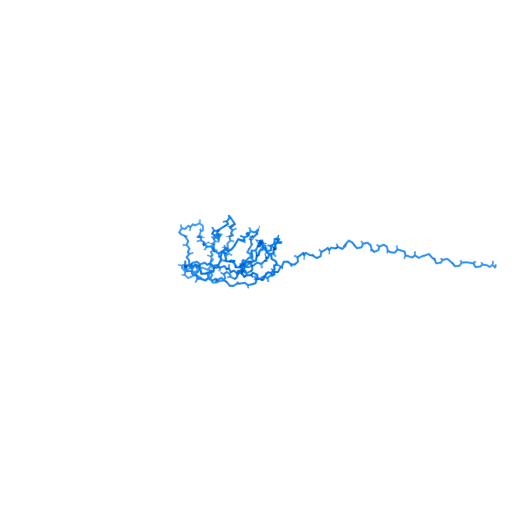6.194 3.829 9.179 1.00 96.75 85 PRO A N 1
ATOM 617 C CA . PRO A 1 85 ? -14.925 3.381 9.774 1.00 96.75 85 PRO A CA 1
ATOM 618 C C . PRO A 1 85 ? -13.786 4.383 9.540 1.00 96.75 85 PRO A C 1
ATOM 620 O O . PRO A 1 85 ? -13.882 5.252 8.671 1.00 96.75 85 PRO A O 1
ATOM 623 N N . VAL A 1 86 ? -12.726 4.269 10.339 1.00 98.25 86 VAL A N 1
ATOM 624 C CA . VAL A 1 86 ? -11.552 5.139 10.207 1.00 98.25 86 VAL A CA 1
ATOM 625 C C . VAL A 1 86 ? -10.829 4.844 8.899 1.00 98.25 86 VAL A C 1
ATOM 627 O O . VAL A 1 86 ? -10.881 3.723 8.393 1.00 98.25 86 VAL A O 1
ATOM 630 N N . GLN A 1 87 ? -10.149 5.842 8.347 1.00 98.50 87 GLN A N 1
ATOM 631 C CA . GLN A 1 87 ? -9.436 5.705 7.079 1.00 98.50 87 GLN A CA 1
ATOM 632 C C . GLN A 1 87 ? -7.935 5.857 7.293 1.00 98.50 87 GLN A C 1
ATOM 634 O O . GLN A 1 87 ? -7.514 6.749 8.028 1.00 98.50 87 GLN A O 1
ATOM 639 N N . ALA A 1 88 ? -7.144 5.028 6.616 1.00 98.25 88 ALA A N 1
ATOM 640 C CA . ALA A 1 88 ? -5.692 5.156 6.545 1.00 98.25 88 ALA A CA 1
ATOM 641 C C . ALA A 1 88 ? -5.285 5.485 5.105 1.00 98.25 88 ALA A C 1
ATOM 643 O O . ALA A 1 88 ? -5.729 4.827 4.159 1.00 98.25 88 ALA A O 1
ATOM 644 N N . ARG A 1 89 ? -4.453 6.517 4.931 1.00 97.56 89 ARG A N 1
ATOM 645 C CA . ARG A 1 89 ? -3.921 6.894 3.618 1.00 97.56 89 ARG A CA 1
ATOM 646 C C . ARG A 1 89 ? -2.576 6.211 3.396 1.00 97.56 89 ARG A C 1
ATOM 648 O O . ARG A 1 89 ? -1.614 6.491 4.101 1.00 97.56 89 ARG A O 1
ATOM 655 N N . LEU A 1 90 ? -2.530 5.347 2.393 1.00 97.62 90 LEU A N 1
ATOM 656 C CA . LEU A 1 90 ? -1.360 4.603 1.954 1.00 97.62 90 LEU A CA 1
ATOM 657 C C . LEU A 1 90 ? -0.745 5.249 0.717 1.00 97.62 90 LEU A C 1
ATOM 659 O O . LEU A 1 90 ? -1.439 5.787 -0.152 1.00 97.62 90 LEU A O 1
ATOM 663 N N . ILE A 1 91 ? 0.573 5.179 0.634 1.00 96.81 91 ILE A N 1
ATOM 664 C CA . ILE A 1 91 ? 1.373 5.742 -0.441 1.00 96.81 91 ILE A CA 1
ATOM 665 C C . ILE A 1 91 ? 2.216 4.619 -1.028 1.00 96.81 91 ILE A C 1
ATOM 667 O O . ILE A 1 91 ? 3.100 4.090 -0.358 1.00 96.81 91 ILE A O 1
ATOM 671 N N . LEU A 1 92 ? 1.924 4.255 -2.276 1.00 96.69 92 LEU A N 1
ATOM 672 C CA . LEU A 1 92 ? 2.742 3.323 -3.041 1.00 96.69 92 LEU A CA 1
ATOM 673 C C . LEU A 1 92 ? 4.021 4.044 -3.480 1.00 96.69 92 LEU A C 1
ATOM 675 O O . LEU A 1 92 ? 3.962 5.153 -4.014 1.00 96.69 92 LEU A O 1
ATOM 679 N N . LEU A 1 93 ? 5.158 3.418 -3.208 1.00 96.31 93 LEU A N 1
ATOM 680 C CA . LEU A 1 93 ? 6.482 3.868 -3.610 1.00 96.31 93 LEU A CA 1
ATOM 681 C C . LEU A 1 93 ? 6.972 2.966 -4.735 1.00 96.31 93 LEU A C 1
ATOM 683 O O . LEU A 1 93 ? 6.816 1.746 -4.660 1.00 96.31 93 LEU A O 1
ATOM 687 N N . HIS A 1 94 ? 7.554 3.577 -5.758 1.00 96.38 94 HIS A N 1
ATOM 688 C CA . HIS A 1 94 ? 8.071 2.888 -6.930 1.00 96.38 94 HIS A CA 1
ATOM 689 C C . HIS A 1 94 ? 9.258 3.667 -7.497 1.00 96.38 94 HIS A C 1
ATOM 691 O O . HIS A 1 94 ? 9.139 4.861 -7.769 1.00 96.38 94 HIS A O 1
ATOM 697 N N . GLU A 1 95 ? 10.391 2.986 -7.645 1.00 96.69 95 GLU A N 1
ATOM 698 C CA . GLU A 1 95 ? 11.614 3.509 -8.260 1.00 96.69 95 GLU A CA 1
ATOM 699 C C . GLU A 1 95 ? 11.977 2.628 -9.456 1.00 96.69 95 GLU A C 1
ATOM 701 O O . GLU A 1 95 ? 12.193 1.419 -9.302 1.00 96.69 95 GLU A O 1
ATOM 706 N N . SER A 1 96 ? 12.029 3.255 -10.629 1.00 95.56 96 SER A N 1
ATOM 707 C CA . SER A 1 96 ? 12.299 2.623 -11.922 1.00 95.56 96 SER A CA 1
ATOM 708 C C . SER A 1 96 ? 13.763 2.704 -12.358 1.00 95.56 96 SER A C 1
ATOM 710 O O . SER A 1 96 ? 14.146 2.029 -13.309 1.00 95.56 96 SER A O 1
ATOM 712 N N . TYR A 1 97 ? 14.592 3.508 -11.688 1.00 96.12 97 TYR A N 1
ATOM 713 C CA . TYR A 1 97 ? 15.997 3.754 -12.024 1.00 96.12 97 TYR A CA 1
ATOM 714 C C . TYR A 1 97 ? 16.206 4.212 -13.473 1.00 96.12 97 TYR A C 1
ATOM 716 O O . TYR A 1 97 ? 17.125 3.750 -14.155 1.00 96.12 97 TYR A O 1
ATOM 724 N N . ASP A 1 98 ? 15.345 5.123 -13.938 1.00 94.50 98 ASP A N 1
ATOM 725 C CA . ASP A 1 98 ? 15.328 5.647 -15.310 1.00 94.50 98 ASP A CA 1
ATOM 726 C C . ASP A 1 98 ? 15.166 4.549 -16.392 1.00 94.50 98 ASP A C 1
ATOM 728 O O . ASP A 1 98 ? 15.686 4.674 -17.509 1.00 94.50 98 ASP A O 1
ATOM 732 N N . ASP A 1 99 ? 14.447 3.457 -16.094 1.00 95.81 99 ASP A N 1
ATOM 733 C CA . ASP A 1 99 ? 14.171 2.397 -17.070 1.00 95.81 99 ASP A CA 1
ATOM 734 C C . ASP A 1 99 ? 13.240 2.886 -18.191 1.00 95.81 99 ASP A C 1
ATOM 736 O O . ASP A 1 99 ? 12.027 3.034 -18.040 1.00 95.81 99 ASP A O 1
ATOM 740 N N . MET A 1 100 ? 13.831 3.108 -19.365 1.00 93.88 100 MET A N 1
ATOM 741 C CA . MET A 1 100 ? 13.129 3.596 -20.549 1.00 93.88 100 MET A CA 1
ATOM 742 C C . MET A 1 100 ? 12.485 2.498 -21.404 1.00 93.88 100 MET A C 1
ATOM 744 O O . MET A 1 100 ? 11.948 2.790 -22.480 1.00 93.88 100 MET A O 1
ATOM 748 N N . CYS A 1 101 ? 12.571 1.233 -20.994 1.00 96.81 101 CYS A N 1
ATOM 749 C CA . CYS A 1 101 ? 11.976 0.141 -21.745 1.00 96.81 101 CYS A CA 1
A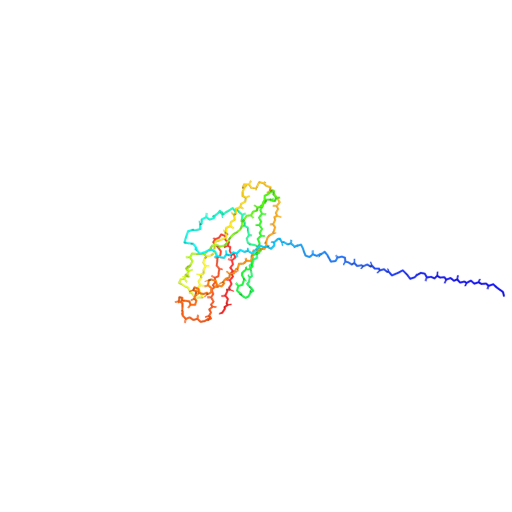TOM 750 C C . CYS A 1 101 ? 10.440 0.186 -21.701 1.00 96.81 101 CYS A C 1
ATOM 752 O O . CYS A 1 101 ? 9.817 0.739 -20.801 1.00 96.81 101 CYS A O 1
ATOM 754 N N . LEU A 1 102 ? 9.812 -0.342 -22.756 1.00 93.56 102 LEU A N 1
ATOM 755 C CA . LEU A 1 102 ? 8.375 -0.170 -23.012 1.00 93.56 102 LEU A CA 1
ATOM 756 C C . LEU A 1 102 ? 7.568 -1.452 -22.770 1.00 93.56 102 LEU A C 1
ATOM 758 O O . LEU A 1 102 ? 6.434 -1.552 -23.241 1.00 93.56 102 LEU A O 1
ATOM 762 N N . ALA A 1 103 ? 8.146 -2.455 -22.099 1.00 95.50 103 ALA A N 1
ATOM 763 C CA . ALA A 1 103 ? 7.375 -3.631 -21.726 1.00 95.50 103 ALA A CA 1
ATOM 764 C C . ALA A 1 103 ? 6.378 -3.245 -20.629 1.00 95.50 103 ALA A C 1
ATOM 766 O O . ALA A 1 103 ? 6.710 -2.475 -19.731 1.00 95.50 103 ALA A O 1
ATOM 767 N N . LEU A 1 104 ? 5.160 -3.779 -20.715 1.00 96.00 104 LEU A N 1
ATOM 768 C CA . LEU A 1 104 ? 4.195 -3.712 -19.624 1.00 96.00 104 LEU A CA 1
ATOM 769 C C . LEU A 1 104 ? 4.414 -4.938 -18.740 1.00 96.00 104 LEU A C 1
ATOM 771 O O . LEU A 1 104 ? 4.201 -6.065 -19.190 1.00 96.00 104 LEU A O 1
ATOM 775 N N . LEU A 1 105 ? 4.875 -4.707 -17.517 1.00 95.88 105 LEU A N 1
ATOM 776 C CA . LEU A 1 105 ? 5.140 -5.745 -16.530 1.00 95.88 105 LEU A CA 1
ATOM 777 C C . LEU A 1 105 ? 4.048 -5.772 -15.468 1.00 95.88 105 LEU A C 1
ATOM 779 O O . LEU A 1 105 ? 3.411 -4.755 -15.192 1.00 95.88 105 LEU A O 1
ATOM 783 N N . HIS A 1 106 ? 3.853 -6.953 -14.886 1.00 96.06 106 HIS A N 1
ATOM 784 C CA . HIS A 1 106 ? 2.906 -7.198 -13.809 1.00 96.06 106 HIS A CA 1
ATOM 785 C C . HIS A 1 106 ? 3.634 -7.780 -12.602 1.00 96.06 106 HIS A C 1
ATOM 787 O O . HIS A 1 106 ? 4.410 -8.722 -12.749 1.00 96.06 106 HIS A O 1
ATOM 793 N N . GLU A 1 107 ? 3.345 -7.241 -11.425 1.00 95.25 107 GLU A N 1
ATOM 794 C CA . GLU A 1 107 ? 4.000 -7.575 -10.156 1.00 95.25 107 GLU A CA 1
ATOM 795 C C . GLU A 1 107 ? 2.926 -7.812 -9.085 1.00 95.25 107 GLU A C 1
ATOM 797 O O . GLU A 1 107 ? 1.836 -7.238 -9.162 1.00 95.25 107 GLU A O 1
ATOM 802 N N . GLU A 1 108 ? 3.223 -8.652 -8.096 1.00 96.62 108 GLU A N 1
ATOM 803 C CA . GLU A 1 108 ? 2.352 -8.882 -6.936 1.00 96.62 108 GLU A CA 1
ATOM 804 C C . GLU A 1 108 ? 3.083 -8.428 -5.667 1.00 96.62 108 GLU A C 1
ATOM 806 O O . GLU A 1 108 ? 4.169 -8.921 -5.361 1.00 96.62 108 GLU A O 1
ATOM 811 N N . LEU A 1 109 ? 2.527 -7.448 -4.949 1.00 97.00 109 LEU A N 1
ATOM 812 C CA . LEU A 1 109 ? 3.129 -6.872 -3.744 1.00 97.00 109 LEU A CA 1
ATOM 813 C C . LEU A 1 109 ? 2.374 -7.323 -2.491 1.00 97.00 109 LEU A C 1
ATOM 815 O O . LEU A 1 109 ? 1.200 -6.992 -2.334 1.00 97.00 109 LEU A O 1
ATOM 819 N N . HIS A 1 110 ? 3.070 -7.994 -1.578 1.00 97.88 110 HIS A N 1
ATOM 820 C CA . HIS A 1 110 ? 2.550 -8.473 -0.297 1.00 97.88 110 HIS A CA 1
ATOM 821 C C . HIS A 1 110 ? 3.062 -7.593 0.835 1.00 97.88 110 HIS A C 1
ATOM 823 O O . HIS A 1 110 ? 4.272 -7.379 0.962 1.00 97.88 110 HIS A O 1
ATOM 829 N N . VAL A 1 111 ? 2.146 -7.089 1.661 1.00 98.12 111 VAL A N 1
ATOM 830 C CA . VAL A 1 111 ? 2.462 -6.182 2.768 1.00 98.12 111 VAL A CA 1
ATOM 831 C C . VAL A 1 111 ? 1.800 -6.644 4.058 1.00 98.12 111 VAL A C 1
ATOM 833 O O . VAL A 1 111 ? 0.580 -6.778 4.124 1.00 98.12 111 VAL A O 1
ATOM 836 N N . ASP A 1 112 ? 2.604 -6.816 5.106 1.00 97.81 112 ASP A N 1
ATOM 837 C CA . ASP A 1 112 ? 2.115 -7.098 6.458 1.00 97.81 112 ASP A CA 1
ATOM 838 C C . ASP A 1 112 ? 1.436 -5.856 7.069 1.00 97.81 112 ASP A C 1
ATOM 840 O O . ASP A 1 112 ? 2.056 -4.807 7.270 1.00 97.81 112 ASP A O 1
ATOM 844 N N . LEU A 1 113 ? 0.144 -5.984 7.375 1.00 98.44 113 LEU A N 1
ATOM 845 C CA . LEU A 1 113 ? -0.703 -4.975 8.011 1.00 98.44 113 LEU A CA 1
ATOM 846 C C . LEU A 1 113 ? -0.730 -5.090 9.542 1.00 98.44 113 LEU A C 1
ATOM 848 O O . LEU A 1 113 ? -1.416 -4.297 10.201 1.00 98.44 113 LEU A O 1
ATOM 852 N N . THR A 1 114 ? -0.008 -6.040 10.140 1.00 97.81 114 THR A N 1
ATOM 853 C CA . THR A 1 114 ? 0.074 -6.198 11.600 1.00 97.81 114 THR A CA 1
ATOM 854 C C . THR A 1 114 ? 0.482 -4.903 12.312 1.00 97.81 114 THR A C 1
ATOM 856 O O . THR A 1 114 ? -0.225 -4.528 13.252 1.00 97.81 114 THR A O 1
ATOM 859 N N . PRO A 1 115 ? 1.494 -4.135 11.850 1.00 97.25 115 PRO A N 1
ATOM 860 C CA . PRO A 1 115 ? 1.854 -2.867 12.492 1.00 97.25 115 PRO A CA 1
ATOM 861 C C . PRO A 1 115 ? 0.703 -1.847 12.516 1.00 97.25 115 PRO A C 1
ATOM 863 O O . PRO A 1 115 ? 0.512 -1.127 13.497 1.00 97.25 115 PRO A O 1
ATOM 866 N N . MET A 1 116 ? -0.113 -1.802 11.456 1.00 98.06 116 MET A N 1
ATOM 867 C CA . MET A 1 116 ? -1.281 -0.916 11.389 1.00 98.06 116 MET A CA 1
ATOM 868 C C . MET A 1 116 ? -2.388 -1.370 12.346 1.00 98.06 116 MET A C 1
ATOM 870 O O . MET A 1 116 ? -2.972 -0.547 13.054 1.00 98.06 116 MET A O 1
ATOM 874 N N . LYS A 1 117 ? -2.657 -2.679 12.397 1.00 98.31 117 LYS A N 1
ATOM 875 C CA . LYS A 1 117 ? -3.602 -3.275 13.349 1.00 98.31 117 LYS A CA 1
ATOM 876 C C . LYS A 1 117 ? -3.205 -2.959 14.790 1.00 98.31 117 LYS A C 1
ATOM 878 O O . LYS A 1 117 ? -4.049 -2.535 15.576 1.00 98.31 117 LYS A O 1
ATOM 883 N N . GLU A 1 118 ? -1.935 -3.131 15.141 1.00 98.00 118 GLU A N 1
ATOM 884 C CA . GLU A 1 118 ? -1.424 -2.845 16.485 1.00 98.00 118 GLU A CA 1
ATOM 885 C C . GLU A 1 118 ? -1.576 -1.365 16.853 1.00 98.00 118 GLU A C 1
ATOM 887 O O . GLU A 1 118 ? -2.100 -1.056 17.925 1.00 98.00 118 GLU A O 1
ATOM 892 N N . SER A 1 119 ? -1.231 -0.456 15.936 1.00 97.81 119 SER A N 1
ATOM 893 C CA . SER A 1 119 ? -1.429 0.986 16.126 1.00 97.81 119 SER A CA 1
ATOM 894 C C . SER A 1 119 ? -2.906 1.347 16.341 1.00 97.81 119 SER A C 1
ATOM 896 O O . SER A 1 119 ? -3.243 2.114 17.248 1.00 97.81 119 SER A O 1
ATOM 898 N N . TRP A 1 120 ? -3.820 0.732 15.583 1.00 98.19 120 TRP A N 1
ATOM 899 C CA . TRP A 1 120 ? -5.257 0.924 15.776 1.00 98.19 120 TRP A CA 1
ATOM 900 C C . TRP A 1 120 ? -5.720 0.432 17.154 1.00 98.19 120 TRP A C 1
ATOM 902 O O . TRP A 1 120 ? -6.422 1.150 17.872 1.00 98.19 120 TRP A O 1
ATOM 912 N N . ARG A 1 121 ? -5.303 -0.771 17.567 1.00 98.25 121 ARG A N 1
ATOM 913 C CA . ARG A 1 121 ? -5.653 -1.331 18.885 1.00 98.25 121 ARG A CA 1
ATOM 914 C C . ARG A 1 121 ? -5.147 -0.452 20.022 1.00 98.25 121 ARG A C 1
ATOM 916 O O . ARG A 1 121 ? -5.867 -0.230 20.999 1.00 98.25 121 ARG A O 1
ATOM 923 N N . GLU A 1 122 ? -3.937 0.083 19.888 1.00 97.44 122 GLU A N 1
ATOM 924 C CA . GLU A 1 122 ? -3.364 1.004 20.861 1.00 97.44 122 GLU A CA 1
ATOM 925 C C . GLU A 1 122 ? -4.177 2.300 20.968 1.00 97.44 122 GLU A C 1
ATOM 927 O O . GLU A 1 122 ? -4.538 2.703 22.078 1.00 97.44 122 GLU A O 1
ATOM 932 N N . GLN A 1 123 ? -4.507 2.925 19.836 1.00 97.06 123 GLN A N 1
ATOM 933 C CA . GLN A 1 123 ? -5.205 4.209 19.808 1.00 97.06 123 GLN A CA 1
ATOM 934 C C . GLN A 1 123 ? -6.665 4.101 20.263 1.00 97.06 123 GLN A C 1
ATOM 936 O O . GLN A 1 123 ? -7.138 4.936 21.037 1.00 97.06 123 GLN A O 1
ATOM 941 N N . TYR A 1 124 ? -7.384 3.072 19.811 1.00 96.88 124 TYR A N 1
ATOM 942 C CA . TYR A 1 124 ? -8.821 2.929 20.061 1.00 96.88 124 TYR A CA 1
ATOM 943 C C . TYR A 1 124 ? -9.156 2.038 21.262 1.00 96.88 124 TYR A C 1
ATOM 945 O O . TYR A 1 124 ? -10.316 2.008 21.675 1.00 96.88 124 TYR A O 1
ATOM 953 N N . ARG A 1 125 ? -8.168 1.347 21.855 1.00 97.50 125 ARG A N 1
ATOM 954 C CA . ARG A 1 125 ? -8.323 0.462 23.030 1.00 97.50 125 ARG A CA 1
ATOM 955 C C . ARG A 1 125 ? -9.380 -0.629 22.820 1.00 97.50 125 ARG A C 1
ATOM 957 O O . ARG A 1 125 ? -10.211 -0.891 23.690 1.00 97.50 125 ARG A O 1
ATOM 964 N N . ARG A 1 126 ? -9.366 -1.247 21.639 1.00 96.56 126 ARG A N 1
ATOM 965 C CA . ARG A 1 126 ? -10.294 -2.310 21.219 1.00 96.56 126 ARG A CA 1
ATOM 966 C C . ARG A 1 126 ? -9.531 -3.413 20.497 1.00 96.56 126 ARG A C 1
ATOM 968 O O . ARG A 1 126 ? -8.532 -3.123 19.859 1.00 96.56 126 ARG A O 1
ATOM 975 N N . GLU A 1 127 ? -10.041 -4.642 20.559 1.00 96.56 127 GLU A N 1
ATOM 976 C CA . GLU A 1 127 ? -9.416 -5.812 19.913 1.00 96.56 127 GLU A CA 1
ATOM 977 C C . GLU A 1 127 ? -9.758 -5.947 18.426 1.00 96.56 127 GLU A C 1
ATOM 979 O O . GLU A 1 127 ? -8.893 -6.313 17.629 1.00 96.56 127 GLU A O 1
ATOM 984 N N . HIS A 1 128 ? -11.004 -5.623 18.068 1.00 97.75 128 HIS A N 1
ATOM 985 C CA . HIS A 1 128 ? -11.532 -5.762 16.714 1.00 97.75 128 HIS A CA 1
ATOM 986 C C . HIS A 1 128 ? -11.919 -4.414 16.124 1.00 97.75 128 HIS A C 1
ATOM 988 O O . HIS A 1 128 ? -12.463 -3.553 16.834 1.00 97.75 128 HIS A O 1
ATOM 994 N N . GLY A 1 129 ? -11.674 -4.253 14.830 1.00 97.06 129 GLY A N 1
ATOM 995 C CA . GLY A 1 129 ? -11.801 -2.982 14.140 1.00 97.06 129 GLY A CA 1
ATOM 996 C C . GLY A 1 129 ? -11.918 -3.127 12.632 1.00 97.06 129 GLY A C 1
ATOM 997 O O . GLY A 1 129 ? -11.696 -4.185 12.056 1.00 97.06 129 GLY A O 1
ATOM 998 N N . ILE A 1 130 ? -12.299 -2.019 12.005 1.00 98.50 130 ILE A N 1
ATOM 999 C CA . ILE A 1 130 ? -12.340 -1.880 10.555 1.00 98.50 130 ILE A CA 1
ATOM 1000 C C . ILE A 1 130 ? -11.556 -0.622 10.195 1.00 98.50 130 ILE A C 1
ATOM 1002 O O . ILE A 1 130 ? -11.830 0.452 10.745 1.00 98.50 130 ILE A O 1
ATOM 1006 N N . ILE A 1 131 ? -10.636 -0.757 9.246 1.00 98.62 131 ILE A N 1
ATOM 1007 C CA . ILE A 1 131 ? -9.885 0.342 8.643 1.00 98.62 131 ILE A CA 1
ATOM 1008 C C . ILE A 1 131 ? -10.159 0.333 7.139 1.00 98.62 131 ILE A C 1
ATOM 1010 O O . ILE A 1 131 ? -10.006 -0.688 6.471 1.00 98.62 131 ILE A O 1
ATOM 1014 N N . GLU A 1 132 ? -10.557 1.476 6.593 1.00 98.56 132 GLU A N 1
ATOM 1015 C CA . GLU A 1 132 ? -10.652 1.669 5.145 1.00 98.56 132 GLU A CA 1
ATOM 1016 C C . GLU A 1 132 ? -9.307 2.187 4.627 1.00 98.56 132 GLU A C 1
ATOM 1018 O O . GLU A 1 132 ? -8.900 3.321 4.901 1.00 98.56 132 GLU A O 1
ATOM 1023 N N . LEU A 1 133 ? -8.603 1.340 3.885 1.00 98.50 133 LEU A N 1
ATOM 1024 C CA . LEU A 1 133 ? -7.331 1.655 3.253 1.00 98.50 133 LEU A CA 1
ATOM 1025 C C . LEU A 1 133 ? -7.595 2.415 1.953 1.00 98.50 133 LEU A C 1
ATOM 1027 O O . LEU A 1 133 ? -8.316 1.935 1.074 1.00 98.50 133 LEU A O 1
ATOM 1031 N N . ARG A 1 134 ? -6.999 3.600 1.819 1.00 98.00 134 ARG A N 1
ATOM 1032 C CA . ARG A 1 134 ? -7.057 4.419 0.601 1.00 98.00 134 ARG A CA 1
ATOM 1033 C C . ARG A 1 134 ? -5.664 4.656 0.056 1.00 98.00 134 ARG A C 1
ATOM 1035 O O . ARG A 1 134 ? -4.773 5.014 0.817 1.00 98.00 134 ARG A O 1
ATOM 1042 N N . PHE A 1 135 ? -5.496 4.556 -1.255 1.00 97.19 135 PHE A N 1
ATOM 1043 C CA . PHE A 1 135 ? -4.212 4.798 -1.911 1.00 97.19 135 PHE A CA 1
ATOM 1044 C C . PHE A 1 135 ? -4.157 6.224 -2.461 1.00 97.19 135 PHE A C 1
ATOM 1046 O O . PHE A 1 135 ? -5.102 6.694 -3.085 1.00 97.19 135 PHE A O 1
ATOM 1053 N N . ALA A 1 136 ? -3.062 6.938 -2.207 1.00 93.56 136 ALA A N 1
ATOM 1054 C CA . ALA A 1 136 ? -2.939 8.360 -2.523 1.00 93.56 136 ALA A CA 1
ATOM 1055 C C . ALA A 1 136 ? -3.087 8.695 -4.017 1.00 93.56 136 ALA A C 1
ATOM 1057 O O . ALA A 1 136 ? -3.695 9.717 -4.335 1.00 93.56 136 ALA A O 1
ATOM 1058 N N . ASP A 1 137 ? -2.549 7.846 -4.894 1.00 87.12 137 ASP A N 1
ATOM 1059 C CA . ASP A 1 137 ? -2.477 8.089 -6.342 1.00 87.12 137 ASP A CA 1
ATOM 1060 C C . ASP A 1 137 ? -3.404 7.155 -7.140 1.00 87.12 137 ASP A C 1
ATOM 1062 O O . ASP A 1 137 ? -3.265 7.009 -8.351 1.00 87.12 137 ASP A O 1
ATOM 1066 N N . SER A 1 1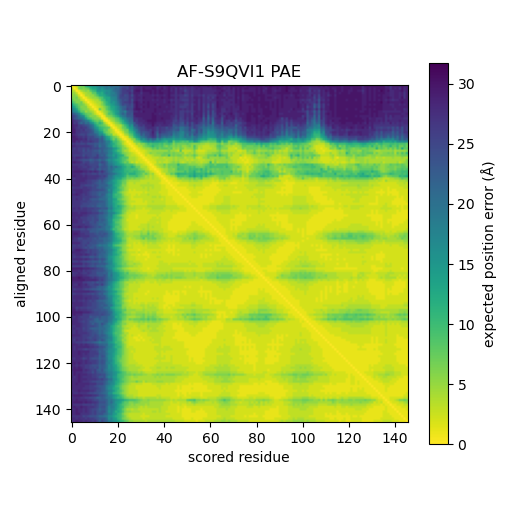38 ? -4.350 6.493 -6.469 1.00 93.50 138 SER A N 1
ATOM 1067 C CA . SER A 1 138 ? -5.275 5.545 -7.090 1.00 93.50 138 SER A CA 1
ATOM 1068 C C . SER A 1 138 ? -6.686 5.704 -6.524 1.00 93.50 138 SER A C 1
ATOM 1070 O O . SER A 1 138 ? -6.901 6.268 -5.455 1.00 93.50 138 SER A O 1
ATOM 1072 N N . THR A 1 139 ? -7.672 5.199 -7.262 1.00 94.88 139 THR A N 1
ATOM 1073 C CA . THR A 1 139 ? -9.053 5.071 -6.772 1.00 94.88 139 THR A CA 1
ATOM 1074 C C . THR A 1 139 ? -9.293 3.752 -6.039 1.00 94.88 139 THR A C 1
ATOM 1076 O O . THR A 1 139 ? -10.367 3.570 -5.466 1.00 94.88 139 THR A O 1
ATOM 1079 N N . ALA A 1 140 ? -8.303 2.852 -6.036 1.00 96.38 140 ALA A N 1
ATOM 1080 C CA . ALA A 1 140 ? -8.351 1.606 -5.294 1.00 96.38 140 ALA A CA 1
ATOM 1081 C C . ALA A 1 140 ? -8.599 1.867 -3.802 1.00 96.38 140 ALA A C 1
ATOM 1083 O O . ALA A 1 140 ? -8.125 2.848 -3.217 1.00 96.38 140 ALA A O 1
ATOM 1084 N N . THR A 1 141 ? -9.340 0.958 -3.181 1.00 97.81 141 THR A N 1
ATOM 1085 C CA . THR A 1 141 ? -9.604 0.955 -1.744 1.00 97.81 141 THR A CA 1
ATOM 1086 C C . THR A 1 141 ? -9.693 -0.476 -1.255 1.00 97.81 14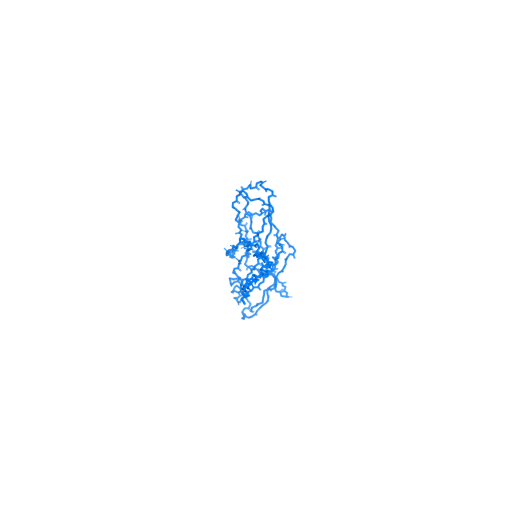1 THR A C 1
ATOM 1088 O O . THR A 1 141 ? -10.179 -1.336 -1.988 1.00 97.81 141 THR A O 1
ATOM 1091 N N . ALA A 1 142 ? -9.306 -0.715 -0.008 1.00 98.12 142 ALA A N 1
ATOM 1092 C CA . ALA A 1 142 ? -9.478 -2.010 0.634 1.00 98.12 142 ALA A CA 1
ATOM 1093 C C . ALA A 1 142 ? -10.075 -1.845 2.024 1.00 98.12 142 ALA A C 1
ATOM 1095 O O . ALA A 1 142 ? -9.751 -0.901 2.740 1.00 98.12 142 ALA A O 1
ATOM 1096 N N . ARG A 1 143 ? -10.921 -2.792 2.416 1.00 98.38 143 ARG A N 1
ATOM 1097 C CA . ARG A 1 143 ? -11.511 -2.830 3.747 1.00 98.38 143 ARG A CA 1
ATOM 1098 C C . ARG A 1 143 ? -10.786 -3.875 4.580 1.00 98.38 143 ARG A C 1
ATOM 1100 O O . ARG A 1 143 ? -10.918 -5.065 4.310 1.00 98.38 143 ARG A O 1
ATOM 1107 N N . TYR A 1 144 ? -10.043 -3.420 5.581 1.00 98.56 144 TYR A N 1
ATOM 1108 C CA . TYR A 1 144 ? -9.299 -4.276 6.494 1.00 98.56 144 TYR A CA 1
ATOM 1109 C C . TYR A 1 144 ? -10.089 -4.476 7.785 1.00 98.56 144 TYR A C 1
ATOM 1111 O O . TYR A 1 144 ? -10.332 -3.516 8.515 1.00 98.56 144 TYR A O 1
ATOM 1119 N N . GLU A 1 145 ? -10.507 -5.711 8.045 1.00 98.38 145 GLU A N 1
ATOM 1120 C CA . GLU A 1 145 ? -11.257 -6.107 9.237 1.00 98.38 145 GLU A CA 1
ATOM 1121 C C . GLU A 1 145 ? -10.462 -7.156 10.017 1.00 98.38 145 GLU A C 1
ATOM 1123 O O . GLU A 1 145 ? -9.989 -8.131 9.432 1.00 98.38 145 GLU A O 1
ATOM 1128 N N . PHE A 1 146 ? -10.311 -6.940 11.323 1.00 97.31 146 PHE A N 1
ATOM 1129 C CA . PHE A 1 146 ? -9.551 -7.794 12.242 1.00 97.31 146 PHE A CA 1
ATOM 1130 C C . PHE A 1 146 ? -10.173 -7.806 13.637 1.00 97.31 146 PHE A C 1
ATOM 1132 O O . PHE A 1 146 ? -10.997 -6.915 13.944 1.00 97.31 146 PHE A O 1
#

pLDDT: mean 88.7, std 15.41, range [43.56, 98.62]

Foldseek 3Di:
DDDDDDDDDDPPPPPDPPPDPPPDAAEAEEEEAAAQDDPAADPDKDFPDWDDDAQKIKTKIKDFADPDDKDKYKYWN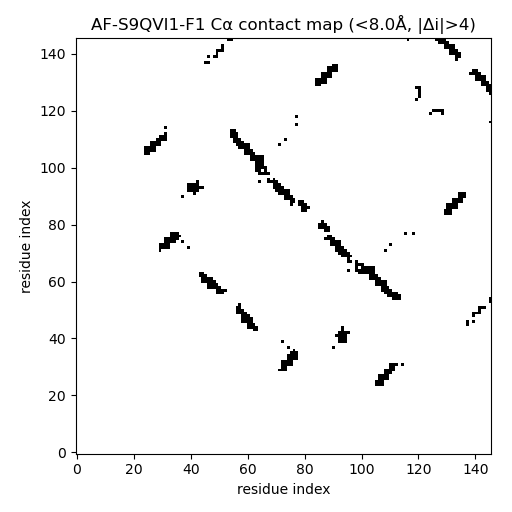LDWDPDVQTETEIEIHIDRPPRPHGDIGIHMYIYGNVVVQVSCCVVVVDNWGWYWYDYPVDPDIDIDTD